Protein AF-A0A2D7ZHF2-F1 (afdb_monomer_lite)

Structure (mmCIF, N/CA/C/O backbone):
data_AF-A0A2D7ZHF2-F1
#
_entry.id   AF-A0A2D7ZHF2-F1
#
loop_
_atom_site.group_PDB
_atom_site.id
_atom_site.type_symbol
_atom_site.label_atom_id
_atom_site.label_alt_id
_atom_site.label_comp_id
_atom_site.label_asym_id
_atom_site.label_entity_id
_atom_site.label_seq_id
_atom_site.pdbx_PDB_ins_code
_atom_site.Cartn_x
_atom_site.Cartn_y
_atom_site.Cartn_z
_atom_site.occupancy
_atom_site.B_iso_or_equiv
_atom_si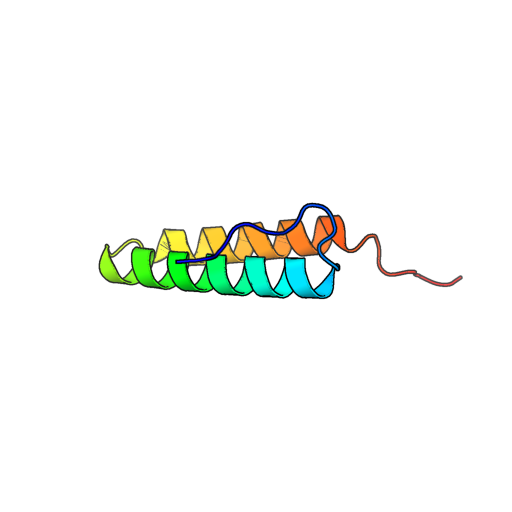te.auth_seq_id
_atom_site.auth_comp_id
_atom_site.auth_asym_id
_atom_site.auth_atom_id
_atom_site.pdbx_PDB_model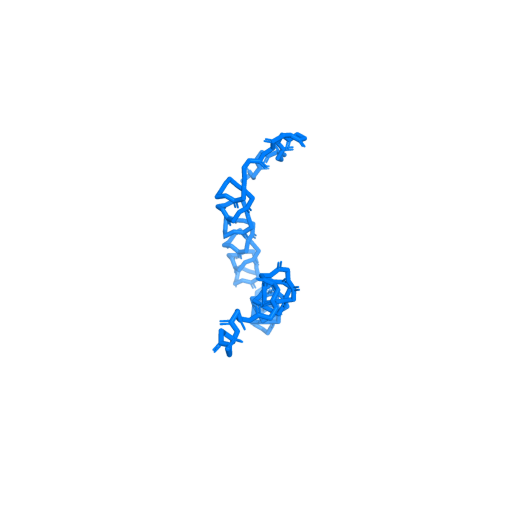_num
ATOM 1 N N . MET A 1 1 ? 6.024 9.533 7.949 1.00 52.75 1 MET A N 1
ATOM 2 C CA . MET A 1 1 ? 6.179 10.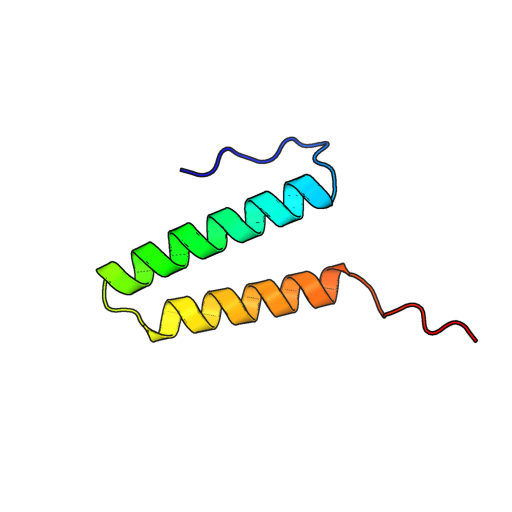644 6.969 1.00 52.75 1 MET A CA 1
ATOM 3 C C . MET A 1 1 ? 7.255 10.228 5.987 1.00 52.75 1 MET A C 1
ATOM 5 O O . MET A 1 1 ? 8.429 10.469 6.233 1.00 52.75 1 MET A O 1
ATOM 9 N N . THR A 1 2 ? 6.853 9.551 4.918 1.00 62.78 2 THR A N 1
ATOM 10 C CA . THR A 1 2 ? 7.745 9.099 3.848 1.00 62.78 2 THR A CA 1
ATOM 11 C C . THR A 1 2 ? 8.234 10.293 3.025 1.00 62.78 2 THR A C 1
ATOM 13 O O . THR A 1 2 ? 7.421 11.081 2.535 1.00 62.78 2 THR A O 1
ATOM 16 N N . SER A 1 3 ? 9.551 10.446 2.876 1.00 65.44 3 SER A N 1
ATOM 17 C CA . SER A 1 3 ? 10.135 11.450 1.975 1.00 65.44 3 SER A CA 1
ATOM 18 C C . SER A 1 3 ? 9.904 11.057 0.514 1.00 65.44 3 SER A C 1
ATOM 20 O O . SER A 1 3 ? 9.972 9.870 0.204 1.00 65.44 3 SER A O 1
ATOM 22 N N . PRO A 1 4 ? 9.657 12.018 -0.394 1.00 74.81 4 PRO A N 1
ATOM 23 C CA . PRO A 1 4 ? 9.470 11.718 -1.810 1.00 74.81 4 PRO A CA 1
ATOM 24 C C . PRO A 1 4 ? 10.710 11.035 -2.404 1.00 74.81 4 PRO A C 1
ATOM 26 O O . PRO A 1 4 ? 11.843 11.400 -2.082 1.00 74.81 4 PRO A O 1
ATOM 29 N N . LEU A 1 5 ? 10.483 10.054 -3.283 1.00 75.69 5 LEU A N 1
ATOM 30 C CA . LEU A 1 5 ? 11.552 9.359 -3.999 1.00 75.69 5 LEU A CA 1
ATOM 31 C C . LEU A 1 5 ? 12.308 10.326 -4.931 1.00 75.69 5 LEU A C 1
ATOM 33 O O . LEU A 1 5 ? 11.666 11.085 -5.664 1.00 75.69 5 LEU A O 1
ATOM 37 N N . PRO A 1 6 ? 13.652 10.281 -4.954 1.00 79.88 6 PRO A N 1
ATOM 38 C CA . PRO A 1 6 ? 14.454 10.930 -5.987 1.00 79.88 6 PRO A CA 1
ATOM 39 C C . PRO A 1 6 ? 14.073 10.442 -7.392 1.00 79.88 6 PRO A C 1
ATOM 41 O O . PRO A 1 6 ? 13.701 9.282 -7.573 1.00 79.88 6 PRO A O 1
ATOM 44 N N . HIS A 1 7 ? 14.198 11.304 -8.405 1.00 74.81 7 HIS A N 1
ATOM 45 C CA . HIS A 1 7 ? 13.903 10.945 -9.803 1.00 74.81 7 HIS A CA 1
ATOM 46 C C . HIS A 1 7 ? 14.819 9.840 -10.361 1.00 74.81 7 HIS A C 1
ATOM 48 O O . HIS A 1 7 ? 14.464 9.185 -11.337 1.00 74.81 7 HIS A O 1
ATOM 54 N N . ASP A 1 8 ? 15.977 9.638 -9.741 1.00 86.56 8 ASP A N 1
ATOM 55 C CA . ASP A 1 8 ? 17.012 8.654 -10.051 1.00 86.56 8 ASP A CA 1
ATOM 56 C C . ASP A 1 8 ? 17.091 7.529 -9.004 1.00 86.56 8 ASP A C 1
ATOM 58 O O . ASP A 1 8 ? 18.115 6.854 -8.885 1.00 86.56 8 ASP A O 1
ATOM 62 N N . ALA A 1 9 ? 16.016 7.319 -8.235 1.00 80.19 9 ALA A N 1
ATOM 63 C CA . ALA A 1 9 ? 15.969 6.281 -7.216 1.00 80.19 9 ALA A CA 1
ATOM 64 C C . ALA A 1 9 ? 16.269 4.896 -7.807 1.00 80.19 9 ALA A C 1
ATOM 66 O O . ALA A 1 9 ? 15.664 4.463 -8.791 1.00 80.19 9 ALA A O 1
ATOM 67 N N . SER A 1 10 ? 17.181 4.171 -7.161 1.00 85.25 10 SER A N 1
ATOM 68 C CA . SER A 1 10 ? 17.451 2.784 -7.514 1.00 85.25 10 SER A CA 1
ATOM 69 C C . SER A 1 10 ? 16.218 1.907 -7.250 1.00 85.25 10 SER A C 1
ATOM 71 O O . SER A 1 10 ? 15.406 2.224 -6.372 1.00 85.25 10 SER A O 1
ATOM 73 N N . PRO A 1 11 ? 16.079 0.753 -7.928 1.00 80.31 11 PRO A N 1
ATOM 74 C CA . PRO A 1 11 ? 14.981 -0.178 -7.669 1.00 80.31 11 PRO A CA 1
ATOM 75 C C . PRO A 1 11 ? 14.848 -0.575 -6.190 1.00 80.31 11 PRO A C 1
ATOM 77 O O . PRO A 1 11 ? 13.737 -0.710 -5.682 1.00 80.31 11 PRO A O 1
ATOM 80 N N . GLN A 1 12 ? 15.968 -0.704 -5.467 1.00 79.44 12 GLN A N 1
ATOM 81 C CA . GLN A 1 12 ? 15.968 -1.004 -4.031 1.00 79.44 12 GLN A CA 1
ATOM 82 C C . GLN A 1 12 ? 15.419 0.161 -3.195 1.00 79.44 12 GLN A C 1
ATOM 84 O O . GLN A 1 12 ? 14.689 -0.071 -2.235 1.00 79.44 12 GLN A O 1
ATOM 89 N N . GLN A 1 13 ? 15.732 1.409 -3.560 1.00 79.81 13 GLN A N 1
ATOM 90 C CA . GLN A 1 13 ? 15.184 2.592 -2.888 1.00 79.81 13 GLN A CA 1
ATOM 91 C C . GLN A 1 13 ? 13.675 2.716 -3.121 1.00 79.81 13 GLN A C 1
ATOM 93 O O . GLN A 1 13 ? 12.938 3.032 -2.190 1.00 79.81 13 GLN A O 1
ATOM 98 N N . VAL A 1 14 ? 13.209 2.410 -4.335 1.00 78.94 14 VAL A N 1
ATOM 99 C CA . VAL A 1 14 ? 11.777 2.379 -4.662 1.00 78.94 14 VAL A CA 1
ATOM 100 C C . VAL A 1 14 ? 11.051 1.306 -3.848 1.00 78.94 14 VAL A C 1
ATOM 102 O O . VAL A 1 14 ? 9.999 1.586 -3.277 1.00 78.94 14 VAL A O 1
ATOM 105 N N . ALA A 1 15 ? 11.623 0.102 -3.741 1.00 77.44 15 ALA A N 1
ATOM 106 C CA . ALA A 1 15 ? 11.048 -0.979 -2.942 1.00 77.44 15 ALA A CA 1
ATOM 107 C C . ALA A 1 15 ? 10.920 -0.596 -1.457 1.00 77.44 15 ALA A C 1
ATOM 109 O O . ALA A 1 15 ? 9.836 -0.723 -0.890 1.00 77.44 15 ALA A O 1
ATOM 110 N N . LEU A 1 16 ? 11.984 -0.049 -0.856 1.00 80.31 16 LEU A N 1
ATOM 111 C CA . LEU A 1 16 ? 11.971 0.412 0.539 1.00 80.31 16 LEU A CA 1
ATOM 112 C C . LEU A 1 16 ? 10.926 1.509 0.779 1.00 80.31 16 LEU A C 1
ATOM 114 O O . LEU A 1 16 ? 10.195 1.463 1.766 1.00 80.31 16 LEU A O 1
ATOM 118 N N . PHE A 1 17 ? 10.807 2.465 -0.145 1.00 82.81 17 PHE A N 1
ATOM 119 C CA . PHE A 1 17 ? 9.788 3.508 -0.059 1.00 82.81 17 PHE A CA 1
ATOM 120 C C . PHE A 1 17 ? 8.367 2.929 -0.099 1.00 82.81 17 PHE A C 1
ATOM 122 O O . PHE A 1 17 ? 7.527 3.319 0.710 1.00 82.81 17 PHE A O 1
ATOM 129 N N . ILE A 1 18 ? 8.090 1.982 -1.005 1.00 79.81 18 ILE A N 1
ATOM 130 C CA . ILE A 1 18 ? 6.776 1.325 -1.095 1.00 79.81 18 ILE A CA 1
ATOM 131 C C . ILE A 1 18 ? 6.463 0.565 0.202 1.00 79.81 18 ILE A C 1
ATOM 133 O O . ILE A 1 18 ? 5.340 0.651 0.700 1.00 79.81 18 ILE A O 1
ATOM 137 N N . GLU A 1 19 ? 7.440 -0.142 0.775 1.00 81.31 19 GLU A N 1
ATOM 138 C CA . GLU A 1 19 ? 7.278 -0.855 2.047 1.00 81.31 19 GLU A CA 1
ATOM 139 C C . GLU A 1 19 ? 6.936 0.085 3.212 1.00 81.31 19 GLU A C 1
ATOM 141 O O . GLU A 1 19 ? 6.001 -0.195 3.970 1.00 81.31 19 GLU A O 1
ATOM 146 N N . GLU A 1 20 ? 7.639 1.214 3.346 1.00 83.62 20 GLU A N 1
ATOM 147 C CA . GLU A 1 20 ? 7.327 2.226 4.364 1.00 83.62 20 GLU A CA 1
ATOM 148 C C . GLU A 1 20 ? 5.930 2.820 4.159 1.00 83.62 20 GLU A C 1
ATOM 150 O O . GLU A 1 20 ? 5.157 2.940 5.110 1.00 83.62 20 GLU A O 1
ATOM 155 N N . MET A 1 21 ? 5.562 3.126 2.912 1.00 83.06 21 MET A N 1
ATOM 156 C CA . MET A 1 21 ? 4.252 3.690 2.592 1.00 83.06 21 MET A CA 1
ATOM 157 C C . MET A 1 21 ? 3.111 2.721 2.944 1.00 83.06 21 MET A C 1
ATOM 159 O O . MET A 1 21 ? 2.083 3.130 3.488 1.00 83.06 21 MET A O 1
ATOM 163 N N . LEU A 1 22 ? 3.290 1.424 2.673 1.00 80.12 22 LEU A N 1
ATOM 164 C CA . LEU A 1 22 ? 2.330 0.381 3.042 1.00 80.12 22 LEU A CA 1
ATOM 165 C C . LEU A 1 22 ? 2.205 0.209 4.553 1.00 80.12 22 LEU A C 1
ATOM 167 O O . LEU A 1 22 ? 1.097 -0.005 5.053 1.00 80.12 22 LEU A O 1
ATOM 171 N N . ARG A 1 23 ? 3.318 0.318 5.283 1.00 82.19 23 ARG A N 1
ATOM 172 C CA . ARG A 1 23 ? 3.319 0.280 6.746 1.00 82.19 23 ARG A CA 1
ATOM 173 C C . ARG A 1 23 ? 2.527 1.453 7.325 1.00 82.19 23 ARG A C 1
ATOM 175 O O . ARG A 1 23 ? 1.596 1.207 8.091 1.00 82.19 23 ARG A O 1
ATOM 182 N N . ASP A 1 24 ? 2.814 2.681 6.889 1.00 82.00 24 ASP A N 1
ATOM 183 C CA . ASP A 1 24 ? 2.108 3.896 7.326 1.00 82.00 24 ASP A CA 1
ATOM 184 C C . ASP A 1 24 ? 0.591 3.783 7.050 1.00 82.00 24 ASP A C 1
ATOM 186 O O . ASP A 1 24 ? -0.247 4.095 7.903 1.00 82.00 24 ASP A O 1
ATOM 190 N N . LEU A 1 25 ? 0.212 3.271 5.873 1.00 77.38 25 LEU A N 1
ATOM 191 C CA . LEU A 1 25 ? -1.190 3.061 5.501 1.00 77.38 25 LEU A CA 1
ATOM 192 C C . LEU A 1 25 ? -1.875 1.975 6.339 1.00 77.38 25 LEU A C 1
ATOM 194 O O . LEU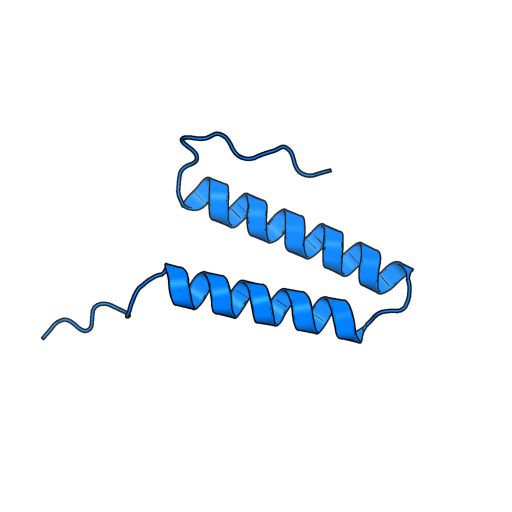 A 1 25 ? -3.034 2.139 6.731 1.00 77.38 25 LEU A O 1
ATOM 198 N N . SER A 1 26 ? -1.176 0.878 6.630 1.00 76.00 26 SER A N 1
ATOM 199 C CA . SER A 1 26 ? -1.687 -0.198 7.481 1.00 76.00 26 SER A CA 1
ATOM 200 C C . SER A 1 26 ? -1.923 0.286 8.914 1.00 76.00 26 SER A C 1
ATOM 202 O O . SER A 1 26 ? -2.965 -0.008 9.504 1.00 76.00 26 SER A O 1
ATOM 204 N N . GLU A 1 27 ? -0.996 1.068 9.470 1.00 81.25 27 GLU A N 1
ATOM 205 C CA . GLU A 1 27 ? -1.135 1.666 10.801 1.00 81.25 27 GLU A CA 1
ATOM 206 C C . GLU A 1 27 ? -2.319 2.642 10.855 1.00 81.25 27 GLU A C 1
ATOM 208 O O . GLU A 1 27 ? -3.163 2.553 11.753 1.00 81.25 27 GLU A O 1
ATOM 213 N N . LEU A 1 28 ? -2.460 3.511 9.849 1.00 77.38 28 LEU A N 1
ATOM 214 C CA . LEU A 1 28 ? -3.591 4.434 9.749 1.00 77.38 28 LEU A CA 1
ATOM 215 C C . LEU A 1 28 ? -4.933 3.690 9.647 1.00 77.38 28 LEU A C 1
ATOM 217 O O . LEU A 1 28 ? -5.905 4.046 10.320 1.00 77.38 28 LEU A O 1
ATOM 221 N N . ALA A 1 29 ? -4.990 2.642 8.827 1.00 73.75 29 ALA A N 1
ATOM 222 C CA . ALA A 1 29 ? -6.175 1.809 8.667 1.00 73.75 29 ALA A CA 1
ATOM 223 C C . ALA A 1 29 ? -6.542 1.075 9.968 1.00 73.75 29 ALA A C 1
ATOM 225 O O . ALA A 1 29 ? -7.727 0.995 10.306 1.00 73.75 29 ALA A O 1
ATOM 226 N N . ALA A 1 30 ? -5.554 0.602 10.735 1.00 74.19 30 ALA A N 1
ATOM 227 C CA . ALA A 1 30 ? -5.770 -0.019 12.040 1.00 74.19 30 ALA A CA 1
ATOM 228 C C . ALA A 1 30 ? -6.360 0.971 13.058 1.00 74.19 30 ALA A C 1
ATOM 230 O O . ALA A 1 30 ? -7.354 0.651 13.712 1.00 74.19 30 ALA A O 1
ATOM 231 N N . VAL A 1 31 ? -5.814 2.191 13.141 1.00 76.88 31 VAL A N 1
ATOM 232 C CA . VAL A 1 31 ? -6.307 3.252 14.043 1.00 76.88 31 VAL A CA 1
ATOM 233 C C . VAL A 1 31 ? -7.737 3.673 13.700 1.00 76.88 31 VAL A C 1
ATOM 235 O O . VAL A 1 31 ? -8.539 3.949 14.590 1.00 76.88 31 VAL A O 1
ATOM 238 N N . LYS A 1 32 ? -8.084 3.721 12.411 1.00 71.06 32 LYS A N 1
ATOM 239 C CA . LYS A 1 32 ? -9.418 4.130 11.946 1.00 71.06 32 LYS A CA 1
ATOM 240 C C . LYS A 1 32 ? -10.440 2.986 11.895 1.00 71.06 32 LYS A C 1
ATOM 242 O O . LYS A 1 32 ? -11.589 3.229 11.541 1.00 71.06 32 LYS A O 1
ATOM 247 N N . GLY A 1 33 ? -10.050 1.758 12.248 1.00 70.62 33 GLY A N 1
ATOM 248 C CA . GLY A 1 33 ? -10.932 0.586 12.229 1.00 70.62 33 GLY A CA 1
ATOM 249 C C . GLY A 1 33 ? -11.209 0.016 10.831 1.00 70.62 33 GLY A C 1
ATOM 250 O O . GLY A 1 33 ? -12.010 -0.908 10.691 1.00 70.62 33 GLY A O 1
ATOM 251 N N . TYR A 1 34 ? -10.518 0.498 9.796 1.00 74.75 34 TYR A N 1
ATOM 252 C CA . TYR A 1 34 ? -10.640 0.031 8.413 1.00 74.75 34 TYR A CA 1
ATOM 253 C C . TYR A 1 34 ? -9.794 -1.221 8.160 1.00 74.75 34 TYR A C 1
ATOM 255 O O . TYR A 1 34 ? -8.968 -1.254 7.249 1.00 74.75 34 TYR A O 1
ATOM 263 N N . ARG A 1 35 ? -9.995 -2.279 8.954 1.00 66.50 35 ARG A N 1
ATOM 264 C CA . ARG A 1 35 ? -9.204 -3.520 8.851 1.00 66.50 35 ARG A CA 1
ATOM 265 C C . ARG A 1 35 ? -9.155 -4.102 7.431 1.00 66.50 35 ARG A C 1
ATOM 267 O O . ARG A 1 35 ? -8.112 -4.597 7.030 1.00 66.50 35 ARG A O 1
ATOM 274 N N . GLY A 1 36 ? -10.240 -3.989 6.660 1.00 68.31 36 GLY A N 1
ATOM 275 C CA . GLY A 1 36 ? -10.279 -4.455 5.268 1.00 68.31 36 GLY A CA 1
ATOM 276 C C . GLY A 1 36 ? -9.440 -3.619 4.293 1.00 68.31 36 GLY A C 1
ATOM 277 O O . GLY A 1 36 ? -8.921 -4.161 3.325 1.00 68.31 36 GLY A O 1
ATOM 278 N N . LEU A 1 37 ? -9.254 -2.321 4.557 1.00 73.56 37 LEU A N 1
ATOM 279 C CA . LEU A 1 37 ? -8.519 -1.419 3.663 1.00 73.56 37 LEU A CA 1
ATOM 280 C C . LEU A 1 37 ? -7.016 -1.714 3.667 1.00 73.56 37 LEU A C 1
ATOM 282 O O . LEU A 1 37 ? -6.398 -1.719 2.607 1.00 73.56 37 LEU A O 1
ATOM 286 N N . ALA A 1 38 ? -6.444 -2.003 4.841 1.00 69.50 38 ALA A N 1
ATOM 287 C CA . ALA A 1 38 ? -5.035 -2.377 4.970 1.00 69.50 38 ALA A CA 1
ATOM 288 C C . ALA A 1 38 ? -4.708 -3.612 4.118 1.00 69.50 38 ALA A C 1
ATOM 290 O O . ALA A 1 38 ? -3.757 -3.602 3.341 1.00 69.50 38 ALA A O 1
ATOM 291 N N . THR A 1 39 ? -5.542 -4.652 4.213 1.00 73.44 39 THR A N 1
ATOM 292 C CA . THR A 1 39 ? -5.391 -5.878 3.422 1.00 73.44 39 THR A CA 1
ATOM 293 C C . THR A 1 39 ? -5.484 -5.594 1.924 1.00 73.44 39 THR A C 1
ATOM 295 O O . THR A 1 39 ? -4.626 -6.053 1.174 1.00 73.44 39 THR A O 1
ATOM 298 N N . THR A 1 40 ? -6.463 -4.798 1.483 1.00 76.62 40 THR A N 1
ATOM 299 C CA . THR A 1 40 ? -6.610 -4.428 0.066 1.00 76.62 40 THR A CA 1
ATOM 300 C C . THR A 1 40 ? -5.393 -3.672 -0.465 1.00 76.62 40 THR A C 1
ATOM 302 O O . THR A 1 40 ? -4.920 -3.976 -1.556 1.00 76.62 40 THR A O 1
ATOM 305 N N . LEU A 1 41 ? -4.851 -2.721 0.302 1.00 76.06 41 LEU A N 1
ATOM 306 C CA . LEU A 1 41 ? -3.667 -1.951 -0.098 1.00 76.06 41 LEU A CA 1
ATOM 307 C 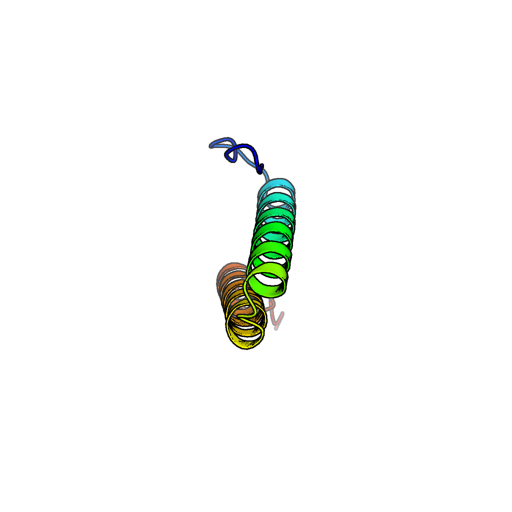C . LEU A 1 41 ? -2.422 -2.835 -0.220 1.00 76.06 41 LEU A C 1
ATOM 309 O O . LEU A 1 41 ? -1.645 -2.691 -1.160 1.00 76.06 41 LEU A O 1
ATOM 313 N N . MET A 1 42 ? -2.265 -3.784 0.699 1.00 74.62 42 MET A N 1
ATOM 314 C CA . MET A 1 42 ? -1.147 -4.722 0.704 1.00 74.62 42 MET A CA 1
ATOM 315 C C . MET A 1 42 ? -1.214 -5.696 -0.485 1.00 74.62 42 MET A C 1
ATOM 317 O O . MET A 1 42 ? -0.195 -5.953 -1.124 1.00 74.62 42 MET A O 1
ATOM 321 N N . VAL A 1 43 ? -2.413 -6.180 -0.837 1.00 80.00 43 VAL A N 1
ATOM 322 C CA . VAL A 1 43 ? -2.639 -7.001 -2.042 1.00 80.00 43 VAL A CA 1
ATOM 323 C C . VAL A 1 43 ? -2.365 -6.196 -3.311 1.00 80.00 43 VAL A C 1
ATOM 325 O O . VAL A 1 43 ? -1.600 -6.652 -4.157 1.00 80.00 43 VAL A O 1
ATOM 328 N N . ALA A 1 44 ? -2.912 -4.982 -3.420 1.00 75.31 44 ALA A N 1
ATOM 329 C CA . ALA A 1 44 ? -2.726 -4.129 -4.593 1.00 75.31 44 ALA A CA 1
ATOM 330 C C . ALA A 1 44 ? -1.248 -3.782 -4.832 1.00 75.31 44 ALA A C 1
ATOM 332 O O . ALA A 1 44 ? -0.779 -3.803 -5.969 1.00 75.31 44 ALA A O 1
ATOM 333 N N . ALA A 1 45 ? -0.484 -3.508 -3.772 1.00 75.81 45 ALA A N 1
ATOM 334 C CA . ALA A 1 45 ? 0.942 -3.241 -3.911 1.00 75.81 45 ALA A CA 1
ATOM 335 C C . ALA A 1 45 ? 1.755 -4.489 -4.274 1.00 75.81 45 ALA A C 1
ATOM 337 O O . ALA A 1 45 ? 2.691 -4.387 -5.065 1.00 75.81 45 ALA A O 1
ATOM 338 N N . LEU A 1 46 ? 1.386 -5.670 -3.767 1.00 75.00 46 LEU A N 1
ATOM 339 C CA . LEU A 1 46 ? 2.010 -6.926 -4.185 1.00 75.00 46 LEU A CA 1
ATOM 340 C C . LEU A 1 46 ? 1.731 -7.229 -5.666 1.00 75.00 46 LEU A C 1
ATOM 342 O O . LEU A 1 46 ? 2.629 -7.671 -6.379 1.00 75.00 46 LEU A O 1
ATOM 346 N N . GLU A 1 47 ? 0.510 -6.983 -6.141 1.00 77.38 47 GLU A N 1
ATOM 347 C CA . GLU A 1 47 ? 0.157 -7.122 -7.558 1.00 77.38 47 GLU A CA 1
ATOM 348 C C . GLU A 1 47 ? 0.927 -6.132 -8.434 1.00 77.38 47 GLU A C 1
ATOM 350 O O . GLU A 1 47 ? 1.492 -6.531 -9.452 1.00 77.38 47 GLU A O 1
ATOM 355 N N . ALA A 1 48 ? 1.029 -4.869 -8.014 1.00 69.00 48 ALA A N 1
ATOM 356 C CA . ALA A 1 48 ? 1.813 -3.859 -8.719 1.00 69.00 48 ALA A CA 1
ATOM 357 C C . ALA A 1 48 ? 3.310 -4.221 -8.769 1.00 69.00 48 ALA A C 1
ATOM 359 O O . ALA A 1 48 ? 3.943 -4.093 -9.820 1.00 69.00 48 ALA A O 1
ATOM 360 N N . ALA A 1 49 ? 3.870 -4.731 -7.666 1.00 68.75 49 ALA A N 1
ATOM 361 C CA . ALA A 1 49 ? 5.250 -5.207 -7.607 1.00 68.75 49 ALA A CA 1
ATOM 362 C C . ALA A 1 49 ? 5.478 -6.406 -8.541 1.00 68.75 49 ALA A C 1
ATOM 364 O O . ALA A 1 49 ? 6.454 -6.421 -9.288 1.00 68.75 49 ALA A O 1
ATOM 365 N N . ARG A 1 50 ? 4.552 -7.375 -8.570 1.00 70.12 50 ARG A N 1
ATOM 366 C CA . ARG A 1 50 ? 4.600 -8.516 -9.502 1.00 70.12 50 ARG A CA 1
ATOM 367 C C . ARG A 1 50 ? 4.508 -8.078 -10.960 1.00 70.12 50 ARG A C 1
ATOM 369 O O . ARG A 1 50 ? 5.269 -8.575 -11.779 1.00 70.12 50 ARG A O 1
ATOM 376 N N . ALA A 1 51 ? 3.612 -7.147 -11.282 1.00 69.81 51 ALA A N 1
ATOM 377 C CA . ALA A 1 51 ? 3.475 -6.620 -12.637 1.00 69.81 51 ALA A CA 1
ATOM 378 C C . ALA A 1 51 ? 4.736 -5.867 -13.099 1.00 69.81 51 ALA A C 1
ATOM 380 O O . ALA A 1 51 ? 5.067 -5.888 -14.281 1.00 69.81 51 ALA A O 1
ATOM 381 N N . SER A 1 52 ? 5.453 -5.236 -12.164 1.00 62.62 52 SER A N 1
ATOM 382 C CA . SER A 1 52 ? 6.669 -4.462 -12.447 1.00 62.62 52 SER A CA 1
ATOM 383 C C . SER A 1 52 ? 7.944 -5.310 -12.492 1.00 62.62 52 SER A C 1
ATOM 385 O O . SER A 1 52 ? 8.899 -4.924 -13.156 1.00 62.62 52 SER A O 1
ATOM 387 N N . ALA A 1 53 ? 7.971 -6.463 -11.815 1.00 64.94 53 ALA A N 1
ATOM 388 C CA . ALA A 1 53 ? 9.121 -7.371 -11.798 1.00 64.94 53 ALA A CA 1
ATOM 389 C C . ALA A 1 53 ? 9.367 -8.096 -13.138 1.00 64.94 53 AL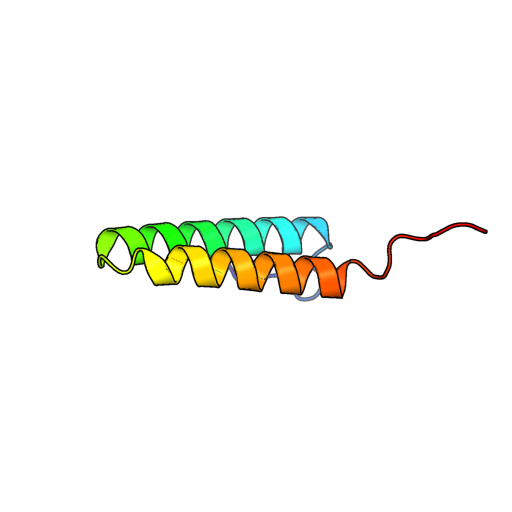A A C 1
ATOM 391 O O . ALA A 1 53 ? 10.380 -8.775 -13.276 1.00 64.94 53 ALA A O 1
ATOM 392 N N . GLY A 1 54 ? 8.473 -7.945 -14.123 1.00 55.75 54 GLY A N 1
ATOM 393 C CA . GLY A 1 54 ? 8.518 -8.704 -15.373 1.00 55.75 54 GLY A CA 1
ATOM 394 C C . GLY A 1 54 ? 8.122 -10.172 -15.174 1.00 55.75 54 GLY A C 1
ATOM 395 O O . GLY A 1 54 ? 7.973 -10.651 -14.048 1.00 55.75 54 GLY A O 1
ATOM 396 N N . ALA A 1 55 ? 7.903 -10.900 -16.273 1.00 52.59 55 ALA A N 1
ATOM 397 C CA . ALA A 1 55 ? 7.776 -12.353 -16.185 1.00 52.59 55 ALA A CA 1
ATOM 398 C C . ALA A 1 55 ? 9.075 -12.909 -15.573 1.00 52.59 55 ALA A C 1
ATOM 400 O O . ALA A 1 55 ? 10.141 -12.429 -15.960 1.00 52.59 55 ALA A O 1
ATOM 401 N N . PRO A 1 56 ? 9.024 -13.878 -14.635 1.00 54.09 56 PRO A N 1
ATOM 402 C CA . PRO A 1 56 ? 10.241 -14.561 -14.219 1.00 54.09 56 PRO A CA 1
ATOM 403 C C . PRO A 1 56 ? 10.896 -15.089 -15.491 1.00 54.09 56 PRO A C 1
ATOM 405 O O . PRO A 1 56 ? 10.213 -15.780 -16.254 1.00 54.09 56 PRO A O 1
ATOM 408 N N . ASP A 1 57 ? 12.152 -14.704 -15.735 1.00 54.00 57 ASP A N 1
ATOM 409 C CA . ASP A 1 57 ? 12.940 -15.189 -16.865 1.00 54.00 57 ASP A CA 1
ATOM 410 C C . ASP A 1 57 ? 12.870 -16.712 -16.836 1.00 54.00 57 ASP A C 1
ATOM 412 O O . ASP A 1 57 ? 13.529 -17.394 -16.053 1.00 54.00 57 ASP A O 1
ATOM 416 N N . THR A 1 58 ? 11.963 -17.252 -17.640 1.00 44.94 58 THR A N 1
ATOM 417 C CA . THR A 1 58 ? 11.885 -18.676 -17.880 1.00 44.94 58 THR A CA 1
ATOM 418 C C . THR A 1 58 ? 12.930 -18.875 -18.956 1.00 44.94 58 THR A C 1
ATOM 420 O O . THR A 1 58 ? 12.621 -18.781 -20.141 1.00 44.94 58 THR A O 1
ATOM 423 N N . GLU A 1 59 ? 14.189 -18.988 -18.526 1.00 44.44 59 GLU A N 1
ATOM 424 C CA . GLU A 1 59 ? 15.288 -19.413 -19.386 1.00 44.44 59 GLU A CA 1
ATOM 425 C C . GLU A 1 59 ? 14.862 -20.723 -20.068 1.00 44.44 59 GLU A C 1
ATOM 427 O O . GLU A 1 59 ? 14.589 -21.725 -19.399 1.00 44.44 59 GLU A O 1
ATOM 432 N N . ILE A 1 60 ? 14.749 -20.679 -21.398 1.00 40.88 60 ILE A N 1
ATOM 433 C CA . ILE A 1 60 ? 14.688 -21.842 -22.291 1.00 40.88 60 ILE A CA 1
ATOM 434 C C . ILE A 1 60 ? 15.972 -21.829 -23.111 1.00 40.88 60 ILE A C 1
ATOM 436 O O . ILE A 1 60 ? 16.288 -20.747 -23.658 1.00 40.88 60 ILE A O 1
#

Foldseek 3Di:
DQDDADPPHDPVRVVVSLVVVLVVVCVVCVVVVVNVVSVVSVVVVVVVVVVVVPDDPPPD

Radius of gyration: 14.2 Å; chains: 1; bounding box: 28×34×36 Å

pLDDT: mean 72.28, std 10.41, range [40.88, 86.56]

Sequence (60 aa):
MTSPLPHDASPQQVALFIEEMLRDLSELAAVKGYRGLATTLMVAALEAARASAGAPDTEI

Secondary structure (DSSP, 8-state):
-PPPPPTT--HHHHHHHHHHHHHHHHHHHHHTT-HHHHHHHHHHHHHHHHHHS-S-----